Protein AF-A0A0M3IWT2-F1 (afdb_monomer_lite)

Structure (mmCIF, N/CA/C/O backbone):
data_AF-A0A0M3IWT2-F1
#
_entry.id   AF-A0A0M3IWT2-F1
#
loop_
_atom_site.group_PDB
_atom_site.id
_atom_site.type_symbol
_atom_site.label_atom_id
_atom_site.label_alt_id
_atom_site.label_comp_id
_atom_site.label_asym_id
_atom_site.label_entity_id
_atom_site.label_seq_id
_atom_site.pdbx_PDB_ins_code
_atom_site.Cartn_x
_atom_site.Cartn_y
_atom_site.Cartn_z
_atom_site.occupancy
_atom_site.B_iso_or_equiv
_atom_site.auth_seq_id
_atom_site.auth_comp_id
_atom_site.auth_asym_id
_atom_site.auth_atom_id
_atom_site.pdbx_PDB_model_num
ATOM 1 N N . LEU A 1 1 ? 0.152 -11.158 -8.102 1.00 47.16 1 LEU A N 1
ATOM 2 C CA . LEU A 1 1 ? 0.682 -10.073 -8.960 1.00 47.16 1 LEU A CA 1
ATOM 3 C C . LEU A 1 1 ? 0.338 -10.279 -10.432 1.00 47.16 1 LEU A C 1
ATOM 5 O O . LEU A 1 1 ? -0.332 -9.421 -10.981 1.00 47.16 1 LEU A O 1
ATOM 9 N N . GLN A 1 2 ? 0.685 -11.423 -11.029 1.00 37.41 2 GLN A N 1
ATOM 10 C CA . GLN A 1 2 ? 0.565 -11.727 -12.470 1.00 37.41 2 GLN A CA 1
ATOM 11 C C . GLN A 1 2 ? -0.779 -11.379 -13.157 1.00 37.41 2 GLN A C 1
ATOM 13 O O . GLN A 1 2 ? -0.785 -10.866 -14.267 1.00 37.41 2 GLN A O 1
ATOM 18 N N . VAL A 1 3 ? -1.929 -11.586 -12.502 1.00 42.41 3 VAL A N 1
ATOM 19 C CA . VAL A 1 3 ? -3.259 -11.254 -13.075 1.00 42.41 3 VAL A CA 1
ATOM 20 C C . VAL A 1 3 ? -3.677 -9.800 -12.788 1.00 42.41 3 VAL A C 1
ATOM 22 O O . VAL A 1 3 ? -4.516 -9.226 -13.480 1.00 42.41 3 VAL A O 1
ATOM 25 N N . THR A 1 4 ? -3.099 -9.179 -11.758 1.00 44.97 4 THR A N 1
ATOM 26 C CA . THR A 1 4 ? -3.479 -7.839 -11.284 1.00 44.97 4 THR A CA 1
ATOM 27 C C . THR A 1 4 ? -2.626 -6.728 -11.876 1.00 44.97 4 THR A C 1
ATOM 29 O O . THR A 1 4 ? -3.151 -5.642 -12.097 1.00 44.97 4 THR A O 1
ATOM 32 N N . CYS A 1 5 ? -1.365 -7.027 -12.173 1.00 50.66 5 CYS A N 1
ATOM 33 C CA . CYS A 1 5 ? -0.375 -6.127 -12.750 1.00 50.66 5 CYS A CA 1
ATOM 34 C C . CYS A 1 5 ? -0.256 -6.316 -14.270 1.00 50.66 5 CYS A C 1
ATOM 36 O O . CYS A 1 5 ? 0.832 -6.187 -14.803 1.00 50.66 5 CYS A O 1
ATOM 38 N N . ARG A 1 6 ? -1.357 -6.620 -14.978 1.00 49.66 6 ARG A N 1
ATOM 39 C CA . ARG A 1 6 ? -1.413 -6.604 -16.459 1.00 49.66 6 ARG A CA 1
ATOM 40 C C . ARG A 1 6 ? -1.258 -5.187 -17.051 1.00 49.66 6 ARG A C 1
ATOM 42 O O . ARG A 1 6 ? -1.689 -4.942 -18.172 1.00 49.66 6 ARG A O 1
ATOM 49 N N . GLU A 1 7 ? -0.722 -4.243 -16.284 1.00 57.38 7 GLU A N 1
ATOM 50 C CA . GLU A 1 7 ? -0.252 -2.980 -16.834 1.00 57.38 7 GLU A CA 1
ATOM 51 C C . GLU A 1 7 ? 1.090 -3.260 -17.497 1.00 57.38 7 GLU A C 1
ATOM 53 O O . GLU A 1 7 ? 1.950 -3.918 -16.917 1.00 57.38 7 GLU A O 1
ATOM 58 N N . ILE A 1 8 ? 1.213 -2.828 -18.747 1.00 55.28 8 ILE A N 1
ATOM 59 C CA . ILE A 1 8 ? 2.458 -2.923 -19.496 1.00 55.28 8 ILE A CA 1
ATOM 60 C C . ILE A 1 8 ? 3.369 -1.856 -18.892 1.00 55.28 8 ILE A C 1
ATOM 62 O O . ILE A 1 8 ? 3.127 -0.664 -19.085 1.00 55.28 8 ILE A O 1
ATOM 66 N N . PHE A 1 9 ? 4.351 -2.278 -18.102 1.00 60.66 9 PHE A N 1
ATOM 67 C CA . PHE A 1 9 ? 5.442 -1.399 -17.698 1.00 60.66 9 PHE A CA 1
ATOM 68 C C . PHE A 1 9 ? 6.354 -1.204 -18.907 1.00 60.66 9 PHE A C 1
ATOM 70 O O . PHE A 1 9 ? 6.547 -2.140 -19.683 1.00 60.66 9 PHE A O 1
ATOM 77 N N . ILE A 1 10 ? 6.858 0.014 -19.110 1.00 57.75 10 ILE A N 1
ATOM 78 C CA . ILE A 1 10 ? 7.756 0.295 -20.238 1.00 57.75 10 ILE A CA 1
ATOM 79 C C . ILE A 1 10 ? 9.098 -0.411 -19.998 1.00 57.75 10 ILE A C 1
ATOM 81 O O . ILE A 1 10 ? 9.688 -0.938 -20.940 1.00 57.75 10 ILE A O 1
ATOM 85 N N . ASP A 1 11 ? 9.527 -0.488 -18.735 1.00 66.12 11 ASP A N 1
ATOM 86 C CA . ASP A 1 11 ? 10.686 -1.248 -18.281 1.00 66.12 11 ASP A CA 1
ATOM 87 C C . ASP A 1 11 ? 10.609 -1.619 -16.777 1.00 66.12 11 ASP A C 1
ATOM 89 O O . ASP A 1 11 ? 9.649 -1.317 -16.057 1.00 66.12 11 ASP A O 1
ATOM 93 N N . ASN A 1 12 ? 11.656 -2.295 -16.293 1.00 68.19 12 ASN A N 1
ATOM 94 C CA . ASN A 1 12 ? 11.817 -2.679 -14.889 1.00 68.19 12 ASN A CA 1
ATOM 95 C C . ASN A 1 12 ? 11.870 -1.480 -13.930 1.00 68.19 12 ASN A C 1
ATOM 97 O O . ASN A 1 12 ? 11.463 -1.606 -12.769 1.00 68.19 12 ASN A O 1
ATOM 101 N N . ASP A 1 13 ? 12.375 -0.332 -14.383 1.00 71.50 13 ASP A N 1
ATOM 102 C CA . ASP A 1 13 ? 12.503 0.858 -13.549 1.00 71.50 13 ASP A CA 1
ATOM 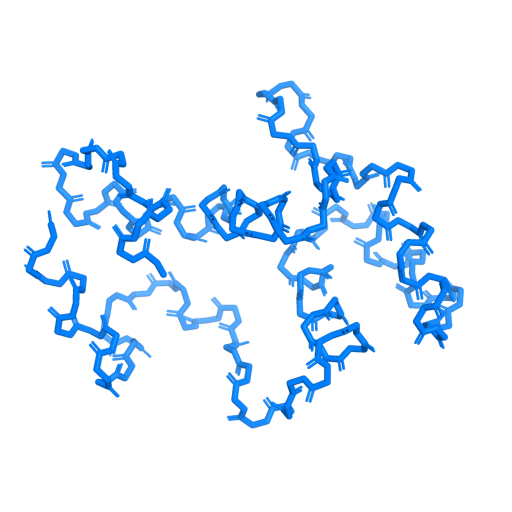103 C C . ASP A 1 13 ? 11.129 1.474 -13.285 1.00 71.50 13 ASP A C 1
ATOM 105 O O . ASP A 1 13 ? 10.843 1.832 -12.141 1.00 71.50 13 ASP A O 1
ATOM 109 N N . ASP A 1 14 ? 10.232 1.476 -14.273 1.00 70.31 14 ASP A N 1
ATOM 110 C CA . ASP A 1 14 ? 8.828 1.866 -14.108 1.00 70.31 14 ASP A CA 1
ATOM 111 C C . ASP A 1 14 ? 8.081 0.947 -13.132 1.00 70.31 14 ASP A C 1
ATOM 113 O O . ASP A 1 14 ? 7.315 1.406 -12.270 1.00 70.31 14 ASP A O 1
ATOM 117 N N . PHE A 1 15 ? 8.327 -0.364 -13.209 1.00 73.56 15 PHE A N 1
ATOM 118 C CA . PHE A 1 15 ? 7.749 -1.323 -12.270 1.00 73.56 15 PHE A CA 1
ATOM 119 C C . PHE A 1 15 ? 8.206 -1.042 -10.836 1.00 73.56 15 PHE A C 1
ATOM 121 O O . PHE A 1 15 ? 7.373 -0.869 -9.933 1.00 73.56 15 PHE A O 1
ATOM 128 N N . LEU A 1 16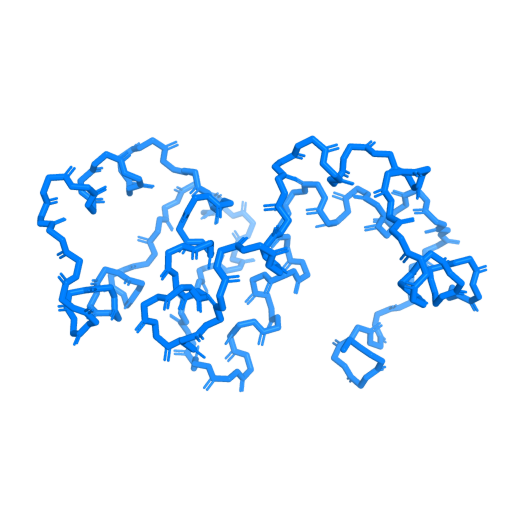 ? 9.521 -0.947 -10.625 1.00 74.44 16 LEU A N 1
ATOM 129 C CA . LEU A 1 16 ? 10.121 -0.657 -9.324 1.00 74.44 16 LEU A CA 1
ATOM 130 C C . LEU A 1 16 ? 9.681 0.704 -8.796 1.00 74.44 16 LEU A C 1
ATOM 132 O O . LEU A 1 16 ? 9.334 0.823 -7.621 1.00 74.44 16 LEU A O 1
ATOM 136 N N . TYR A 1 17 ? 9.632 1.718 -9.655 1.00 77.00 17 TYR A N 1
ATOM 137 C CA . TYR A 1 17 ? 9.112 3.034 -9.323 1.00 77.00 17 TYR A CA 1
ATOM 138 C C . TYR A 1 17 ? 7.671 2.927 -8.815 1.00 77.00 17 TYR A C 1
ATOM 140 O O . TYR A 1 17 ? 7.345 3.458 -7.750 1.00 77.00 17 TYR A O 1
ATOM 148 N N . SER A 1 18 ? 6.815 2.169 -9.499 1.00 77.75 18 SER A N 1
ATOM 149 C CA . SER A 1 18 ? 5.422 1.991 -9.087 1.00 77.75 18 SER A CA 1
ATOM 150 C C . SER A 1 18 ? 5.264 1.242 -7.752 1.00 77.75 18 SER A C 1
ATOM 152 O O . SER A 1 18 ? 4.339 1.540 -6.984 1.00 77.75 18 SER A O 1
ATOM 154 N N . LEU A 1 19 ? 6.170 0.300 -7.449 1.00 79.31 19 LEU A N 1
ATOM 155 C CA . LEU A 1 19 ? 6.230 -0.399 -6.164 1.00 79.31 19 LEU A CA 1
ATOM 156 C C . LEU A 1 19 ? 6.725 0.517 -5.042 1.00 79.31 19 LEU A C 1
ATOM 158 O O . LEU A 1 19 ? 6.101 0.546 -3.982 1.00 79.31 19 LEU A O 1
ATOM 162 N N . ARG A 1 20 ? 7.782 1.305 -5.280 1.00 78.81 20 ARG A N 1
ATOM 163 C CA . ARG A 1 20 ? 8.322 2.296 -4.326 1.00 78.81 20 ARG A CA 1
ATOM 164 C C . ARG A 1 20 ? 7.284 3.331 -3.909 1.00 78.81 20 ARG A C 1
ATOM 166 O O . ARG A 1 20 ? 7.273 3.764 -2.763 1.00 78.81 20 ARG A O 1
ATOM 173 N N . HIS A 1 21 ? 6.396 3.705 -4.825 1.00 78.88 21 HIS A N 1
ATOM 174 C CA . HIS A 1 21 ? 5.302 4.641 -4.555 1.00 78.88 21 HIS A CA 1
ATOM 175 C C . HIS A 1 21 ? 4.003 3.927 -4.136 1.00 78.88 21 HIS A C 1
ATOM 177 O O . HIS A 1 21 ? 2.957 4.556 -3.947 1.00 78.88 21 HIS A O 1
ATOM 183 N N . GLY A 1 22 ? 4.040 2.598 -4.010 1.00 81.44 22 GLY A N 1
ATOM 184 C CA . GLY A 1 22 ? 2.953 1.776 -3.490 1.00 81.44 22 GLY A CA 1
ATOM 185 C C . GLY A 1 22 ? 1.688 1.750 -4.336 1.00 81.44 22 GLY A C 1
ATOM 186 O O . GLY A 1 22 ? 0.661 1.272 -3.859 1.00 81.44 22 GLY A O 1
ATOM 187 N N . TYR A 1 23 ? 1.705 2.282 -5.559 1.00 82.06 23 TYR A N 1
ATOM 188 C CA . TYR A 1 23 ? 0.509 2.391 -6.397 1.00 82.06 23 TYR A CA 1
ATOM 189 C C . TYR A 1 23 ? -0.046 1.002 -6.738 1.00 82.06 23 TYR A C 1
ATOM 191 O O . TYR A 1 23 ? -1.207 0.687 -6.464 1.00 82.06 23 TYR A O 1
ATOM 199 N N . HIS A 1 24 ? 0.826 0.125 -7.236 1.00 79.94 24 HIS A N 1
ATOM 200 C CA . HIS A 1 24 ? 0.469 -1.246 -7.590 1.00 79.94 24 HIS A CA 1
ATOM 201 C C . HIS A 1 24 ? 0.085 -2.096 -6.380 1.00 79.94 24 HIS A C 1
ATOM 203 O O . HIS A 1 24 ? -0.888 -2.851 -6.434 1.00 79.94 24 HIS A O 1
ATOM 209 N N . LEU A 1 25 ? 0.802 -1.946 -5.266 1.00 85.31 25 LEU A N 1
ATOM 210 C CA . LEU A 1 25 ? 0.500 -2.674 -4.033 1.00 85.31 25 LEU A CA 1
ATOM 211 C C . LEU A 1 25 ? -0.884 -2.291 -3.490 1.00 85.31 25 LEU A C 1
ATOM 213 O O . LEU A 1 25 ? -1.686 -3.168 -3.168 1.00 85.31 25 LEU A O 1
ATOM 217 N N . ARG A 1 26 ? -1.223 -0.997 -3.497 1.00 85.81 26 ARG A N 1
ATOM 218 C CA . ARG A 1 26 ? -2.559 -0.512 -3.124 1.00 85.81 26 ARG A CA 1
ATOM 219 C C . ARG A 1 26 ? -3.649 -1.006 -4.075 1.00 85.81 26 ARG A C 1
ATOM 221 O O . ARG A 1 26 ? -4.702 -1.427 -3.604 1.00 85.81 26 ARG A O 1
ATOM 228 N N . LYS A 1 27 ? -3.396 -1.053 -5.391 1.00 85.00 27 LYS A N 1
ATOM 229 C CA . LYS A 1 27 ? -4.318 -1.669 -6.370 1.00 85.00 27 LYS A CA 1
ATOM 230 C C . LYS A 1 27 ? -4.598 -3.136 -6.064 1.00 85.00 27 LYS A C 1
ATOM 232 O O . LYS A 1 27 ? -5.748 -3.563 -6.142 1.00 85.00 27 LYS A O 1
ATOM 237 N N . ILE A 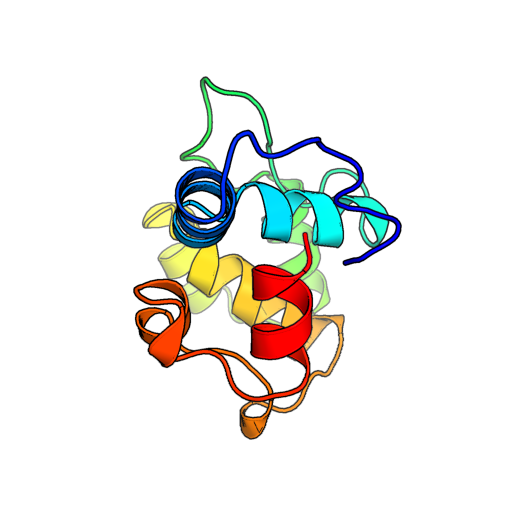1 28 ? -3.571 -3.904 -5.698 1.00 85.31 28 ILE A N 1
ATOM 238 C CA . ILE A 1 28 ? -3.730 -5.312 -5.313 1.00 85.31 28 ILE A CA 1
ATOM 239 C C . ILE A 1 28 ? -4.625 -5.428 -4.082 1.00 85.31 28 ILE A C 1
ATOM 241 O O . ILE A 1 28 ? -5.571 -6.214 -4.107 1.00 85.31 28 ILE A O 1
ATOM 245 N N . ILE A 1 29 ? -4.379 -4.621 -3.045 1.00 87.44 29 ILE A N 1
ATOM 246 C CA . ILE A 1 29 ? -5.241 -4.622 -1.859 1.00 87.44 29 ILE A CA 1
ATOM 247 C C . ILE A 1 29 ? -6.672 -4.223 -2.224 1.00 87.44 29 ILE A C 1
ATOM 249 O O . ILE A 1 29 ? -7.596 -4.901 -1.789 1.00 87.44 29 ILE A O 1
ATOM 253 N N . ASN A 1 30 ? -6.874 -3.215 -3.076 1.00 86.88 30 ASN A N 1
ATOM 254 C CA . ASN A 1 30 ? -8.207 -2.780 -3.502 1.00 86.88 30 ASN A CA 1
ATOM 255 C C . ASN A 1 30 ? -9.004 -3.855 -4.250 1.00 86.88 30 ASN A C 1
ATOM 257 O O . ASN A 1 30 ? -10.229 -3.857 -4.178 1.00 86.88 30 ASN A O 1
ATOM 261 N N . L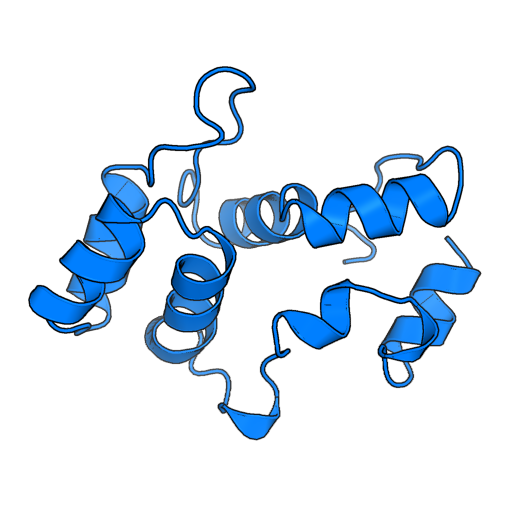YS A 1 31 ? -8.340 -4.793 -4.937 1.00 86.56 31 LYS A N 1
ATOM 262 C CA . LYS A 1 31 ? -9.032 -5.943 -5.542 1.00 86.56 31 LYS A CA 1
ATOM 263 C C . LYS A 1 31 ? -9.559 -6.938 -4.510 1.00 86.56 31 LYS A C 1
ATOM 265 O O . LYS A 1 31 ? -10.519 -7.643 -4.795 1.00 86.56 31 LYS A O 1
ATOM 270 N N . ILE A 1 32 ? -8.925 -7.014 -3.342 1.00 88.19 32 ILE A N 1
ATOM 271 C CA . ILE A 1 32 ? -9.311 -7.924 -2.256 1.00 88.19 32 ILE A CA 1
ATOM 272 C C . ILE A 1 32 ? -10.288 -7.226 -1.299 1.00 88.19 32 ILE A C 1
ATOM 274 O O . ILE A 1 32 ? -11.257 -7.824 -0.841 1.00 88.19 32 ILE A O 1
ATOM 278 N N . ILE A 1 33 ? -10.036 -5.951 -0.999 1.00 85.69 33 ILE A N 1
ATOM 279 C CA . ILE A 1 33 ? -10.845 -5.089 -0.140 1.00 85.69 33 ILE A CA 1
ATOM 280 C C . ILE A 1 33 ? -11.215 -3.843 -0.957 1.00 85.69 33 ILE A C 1
ATOM 282 O O . ILE A 1 33 ? -10.415 -2.908 -1.027 1.00 85.69 33 ILE A O 1
ATOM 286 N N . PRO A 1 34 ? -12.410 -3.805 -1.571 1.00 84.56 34 PRO A N 1
ATOM 287 C CA . PRO A 1 34 ? -12.824 -2.696 -2.425 1.00 84.56 34 PRO A CA 1
ATOM 288 C C . PRO A 1 34 ? -12.713 -1.331 -1.740 1.00 84.56 34 PRO A C 1
ATOM 290 O O . PRO A 1 34 ? -13.175 -1.140 -0.609 1.00 84.56 34 PRO A O 1
ATOM 293 N N . ASP A 1 35 ? -12.114 -0.375 -2.454 1.00 78.88 35 ASP A N 1
ATOM 294 C CA . ASP A 1 35 ? -11.867 1.005 -2.016 1.00 78.88 35 ASP A CA 1
ATOM 295 C C . ASP A 1 35 ? -11.090 1.119 -0.689 1.00 78.88 35 ASP A C 1
ATOM 297 O O . ASP A 1 35 ? -11.322 2.032 0.112 1.00 78.88 35 ASP A O 1
ATOM 301 N N . CYS A 1 36 ? -10.187 0.173 -0.416 1.00 84.06 36 CYS A N 1
ATOM 302 C CA . CYS A 1 36 ? -9.335 0.227 0.767 1.00 84.06 36 CYS A CA 1
ATOM 303 C C . CYS A 1 36 ? -8.364 1.412 0.722 1.00 84.06 36 CYS A C 1
ATOM 305 O O . CYS A 1 36 ? -8.164 2.048 1.747 1.00 84.06 36 CYS A O 1
ATOM 307 N N . PHE A 1 37 ? -7.817 1.743 -0.444 1.00 83.00 37 PHE A N 1
ATOM 308 C CA . PHE A 1 37 ? -6.905 2.857 -0.703 1.00 83.00 37 PHE A CA 1
ATOM 309 C C . PHE A 1 37 ? -7.458 3.797 -1.781 1.00 83.00 37 PHE A C 1
ATOM 311 O O . PHE A 1 37 ? -8.121 3.344 -2.714 1.00 83.00 37 PHE A O 1
ATOM 318 N N . ASP A 1 38 ? -7.151 5.094 -1.675 1.00 78.56 38 ASP A N 1
ATOM 319 C CA . ASP A 1 38 ? -7.424 6.078 -2.726 1.00 78.56 38 ASP A CA 1
ATOM 320 C C . ASP A 1 38 ? -6.307 5.967 -3.766 1.00 78.56 38 ASP A C 1
ATOM 322 O O . ASP A 1 38 ? -5.121 5.949 -3.417 1.00 78.56 38 ASP A O 1
ATOM 326 N N . LEU A 1 39 ? -6.690 5.838 -5.032 1.00 77.50 39 LEU A N 1
ATOM 327 C CA . LEU A 1 39 ? -5.765 5.751 -6.163 1.00 77.50 39 LEU A CA 1
ATOM 328 C C . LEU A 1 39 ? -5.785 7.029 -7.012 1.00 77.50 39 LEU A C 1
ATOM 330 O O . LEU A 1 39 ? -5.132 7.066 -8.054 1.00 77.50 39 LEU A O 1
ATOM 334 N N . SER A 1 40 ? -6.540 8.056 -6.601 1.00 74.31 40 SER A N 1
ATOM 335 C CA . SER A 1 40 ? -6.605 9.319 -7.328 1.00 74.31 40 SER A CA 1
ATOM 336 C C . SER A 1 40 ? -5.258 10.064 -7.279 1.00 74.31 40 SER A C 1
ATOM 338 O O . SER A 1 40 ? -4.638 10.155 -6.212 1.00 74.31 40 SER A O 1
ATOM 340 N N . PRO A 1 41 ? -4.804 10.642 -8.410 1.00 63.44 41 PRO A N 1
ATOM 341 C CA . PRO A 1 41 ? -3.546 11.393 -8.493 1.00 63.44 41 PRO A CA 1
ATOM 342 C C . PRO A 1 41 ? -3.450 12.559 -7.505 1.00 63.44 41 PRO A C 1
ATOM 344 O O . PRO A 1 41 ? -2.379 12.870 -6.994 1.00 63.44 41 PRO A O 1
ATOM 347 N N . GLU A 1 42 ? -4.588 13.172 -7.189 1.00 59.22 42 GLU A N 1
ATOM 348 C CA . GLU A 1 42 ? -4.686 14.345 -6.318 1.00 59.22 42 GLU A CA 1
ATOM 349 C C . GLU A 1 42 ? -4.609 13.996 -4.822 1.00 59.22 42 GLU A C 1
ATOM 351 O O . GLU A 1 42 ? -4.407 14.877 -3.985 1.00 59.22 42 GLU A O 1
ATOM 356 N N . ARG A 1 43 ? -4.774 12.715 -4.459 1.00 55.31 43 ARG A N 1
ATOM 357 C CA . ARG A 1 43 ? -4.847 12.253 -3.063 1.00 55.31 43 ARG A CA 1
ATOM 358 C C . ARG A 1 43 ? -3.971 11.043 -2.781 1.00 55.31 43 ARG A C 1
ATOM 360 O O . ARG A 1 43 ? -4.297 10.241 -1.911 1.00 55.31 43 ARG A O 1
ATOM 367 N N . PHE A 1 44 ? -2.778 10.994 -3.374 1.00 53.97 44 PHE A N 1
ATOM 368 C CA . PHE A 1 44 ? -1.701 10.069 -2.973 1.00 53.97 44 PHE A CA 1
ATOM 369 C C . PHE A 1 44 ? -1.301 10.142 -1.482 1.00 53.97 44 PHE A C 1
ATOM 371 O O . PHE A 1 44 ? -0.475 9.360 -1.027 1.00 53.97 44 PHE A O 1
ATOM 378 N N . LYS A 1 45 ? -1.909 11.072 -0.750 1.00 50.53 45 LYS A N 1
ATOM 379 C CA . LYS A 1 45 ? -1.594 11.540 0.584 1.00 50.53 45 LYS A CA 1
ATOM 380 C C . LYS A 1 45 ? -2.643 11.131 1.633 1.00 50.53 45 LYS A C 1
ATOM 382 O O . LYS A 1 45 ? -2.307 10.683 2.715 1.00 50.53 45 LYS A O 1
ATOM 387 N N . ARG A 1 46 ? -3.941 11.101 1.320 1.00 54.09 46 ARG A N 1
ATOM 388 C CA . ARG A 1 46 ? -4.957 10.802 2.350 1.00 54.09 46 ARG A CA 1
ATOM 389 C C . ARG A 1 46 ? -5.320 9.323 2.388 1.00 54.09 46 ARG A C 1
ATOM 391 O O . ARG A 1 46 ? -5.878 8.810 1.422 1.00 54.09 46 ARG A O 1
ATOM 398 N N . ALA A 1 47 ? -5.121 8.663 3.531 1.00 55.91 47 ALA A N 1
ATOM 399 C CA . ALA A 1 47 ? -5.723 7.352 3.770 1.00 55.91 47 ALA A CA 1
ATOM 400 C C . ALA A 1 47 ? -7.259 7.482 3.711 1.00 55.91 47 ALA A C 1
ATOM 402 O O . ALA A 1 47 ? -7.832 8.278 4.470 1.00 55.91 47 ALA A O 1
ATOM 403 N N . PRO A 1 48 ? -7.969 6.747 2.835 1.00 64.12 48 PRO A N 1
ATOM 404 C CA . PRO A 1 48 ? -9.421 6.787 2.814 1.00 64.12 48 PRO A CA 1
ATOM 405 C C . PRO A 1 48 ? -10.036 6.515 4.185 1.00 64.12 48 PRO A C 1
ATOM 407 O O . PRO A 1 48 ? -9.578 5.668 4.955 1.00 64.12 48 PRO A O 1
ATOM 410 N N . ARG A 1 49 ? -11.205 7.117 4.439 1.00 67.38 49 ARG A N 1
ATOM 411 C CA . ARG A 1 49 ? -12.066 6.750 5.582 1.00 67.38 49 ARG A CA 1
ATOM 412 C C . ARG A 1 49 ? -12.306 5.232 5.669 1.00 67.38 49 ARG A C 1
ATOM 414 O O . ARG A 1 49 ? -12.525 4.716 6.761 1.00 67.38 49 ARG A O 1
ATOM 421 N N . LYS A 1 50 ? -12.261 4.516 4.537 1.00 75.88 50 LYS A N 1
ATOM 422 C CA . LYS A 1 50 ? -12.376 3.054 4.473 1.00 75.88 50 LYS A CA 1
ATOM 423 C C . LYS A 1 50 ? -11.141 2.320 5.008 1.00 75.88 50 LYS A C 1
ATOM 425 O O . LYS A 1 50 ? -11.339 1.368 5.754 1.00 75.88 50 LYS A O 1
ATOM 430 N N . THR A 1 51 ? -9.910 2.768 4.740 1.00 79.06 51 THR A N 1
ATOM 431 C CA . THR A 1 51 ? -8.688 2.175 5.328 1.00 79.06 51 THR A CA 1
ATOM 432 C C . THR A 1 51 ? -8.759 2.207 6.846 1.00 79.06 51 THR A C 1
ATOM 434 O O . THR A 1 51 ? -8.550 1.192 7.505 1.00 79.06 51 THR A O 1
ATOM 437 N N . ARG A 1 52 ? -9.158 3.362 7.399 1.00 80.12 52 ARG A N 1
ATOM 438 C CA . ARG A 1 52 ? -9.341 3.542 8.843 1.00 80.12 52 ARG A CA 1
ATOM 439 C C . ARG A 1 52 ? -10.326 2.527 9.415 1.00 80.12 52 ARG A C 1
ATOM 441 O O . ARG A 1 52 ? -10.002 1.854 10.384 1.00 80.12 52 ARG A O 1
ATOM 448 N N . LYS A 1 53 ? -11.500 2.376 8.793 1.00 83.44 53 LYS A N 1
ATOM 449 C CA . LYS A 1 53 ? -12.506 1.390 9.222 1.00 83.44 53 LYS A CA 1
ATOM 450 C C . LYS A 1 53 ? -11.982 -0.046 9.145 1.00 83.44 53 LYS A C 1
ATOM 452 O O . LYS A 1 53 ? -12.243 -0.832 10.047 1.00 83.44 53 LYS A O 1
ATOM 457 N N . VAL A 1 54 ? -11.232 -0.389 8.094 1.00 83.88 54 VAL A N 1
ATOM 458 C CA . VAL A 1 54 ? -10.624 -1.723 7.944 1.00 83.88 54 VAL A CA 1
ATOM 459 C C . VAL A 1 54 ? -9.645 -2.006 9.085 1.00 83.88 54 VAL A C 1
ATOM 461 O O . VAL A 1 54 ? -9.719 -3.075 9.685 1.00 83.88 54 VAL A O 1
ATOM 464 N N . LEU A 1 55 ? -8.774 -1.051 9.418 1.00 82.38 55 LEU A N 1
ATOM 465 C CA . LEU A 1 55 ? -7.806 -1.183 10.511 1.00 82.38 55 LEU A CA 1
ATOM 466 C C . LEU A 1 55 ? -8.482 -1.224 11.893 1.00 82.38 55 LEU A C 1
ATOM 468 O O . LEU A 1 55 ? -8.108 -2.050 12.724 1.00 82.38 55 LEU A O 1
ATOM 472 N N . GLN A 1 56 ? -9.517 -0.406 12.113 1.00 85.31 56 GLN A N 1
ATOM 473 C CA . GLN A 1 56 ? -10.331 -0.426 13.337 1.00 85.31 56 GLN A CA 1
ATOM 474 C C . GLN A 1 56 ? -10.984 -1.794 13.546 1.00 85.31 56 GLN A C 1
ATOM 476 O O . GLN A 1 56 ? -10.853 -2.388 14.614 1.00 85.31 56 GLN A O 1
ATOM 481 N N . ASN A 1 57 ? -11.618 -2.336 12.504 1.00 86.38 57 ASN A N 1
ATOM 482 C CA . ASN A 1 57 ? -12.250 -3.656 12.553 1.00 86.38 57 ASN A CA 1
ATOM 483 C C . ASN A 1 57 ? -11.236 -4.790 12.758 1.00 86.38 57 ASN A C 1
ATOM 485 O O . ASN A 1 57 ? -11.600 -5.856 13.243 1.00 86.38 57 ASN A O 1
ATOM 489 N N . ALA A 1 58 ? -9.971 -4.567 12.397 1.00 83.69 58 ALA A N 1
ATOM 490 C CA . ALA A 1 58 ? -8.882 -5.510 12.622 1.00 83.69 58 ALA A CA 1
ATOM 491 C C . ALA A 1 58 ? -8.230 -5.365 14.017 1.00 83.69 58 ALA A C 1
ATOM 493 O O . ALA A 1 58 ? -7.227 -6.020 14.302 1.00 83.69 58 ALA A O 1
ATOM 494 N N . GLY A 1 59 ? -8.783 -4.509 14.887 1.00 83.44 59 GLY A N 1
ATOM 495 C CA . GLY A 1 59 ? -8.336 -4.328 16.269 1.00 83.44 59 GLY A CA 1
ATOM 496 C C . GLY A 1 59 ? -7.052 -3.509 16.423 1.00 83.44 59 GLY A C 1
ATOM 497 O O . GLY A 1 59 ? -6.400 -3.585 17.467 1.00 83.44 59 GLY A O 1
ATOM 498 N N . VAL A 1 60 ? -6.653 -2.736 15.406 1.00 83.81 60 VAL A N 1
ATOM 499 C CA . VAL A 1 60 ? -5.479 -1.855 15.510 1.00 83.81 60 VAL A CA 1
ATOM 500 C C . VAL A 1 60 ? -5.781 -0.719 16.488 1.0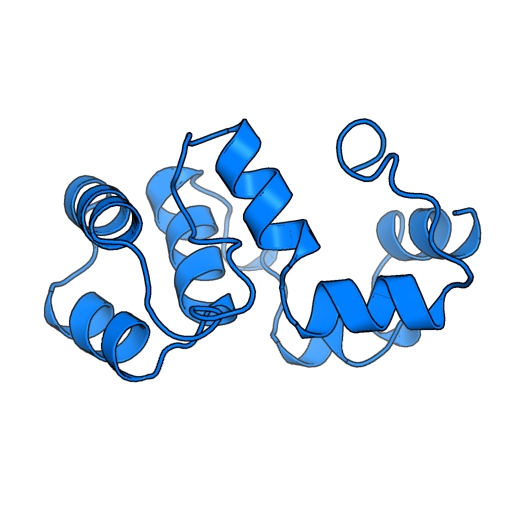0 83.81 60 VAL A C 1
ATOM 502 O O . VAL A 1 60 ? -6.853 -0.117 16.451 1.00 83.81 60 VAL A O 1
ATOM 505 N N . ARG A 1 61 ? -4.836 -0.413 17.388 1.00 83.56 61 ARG A N 1
ATOM 506 C CA . ARG A 1 61 ? -5.002 0.662 18.381 1.00 83.56 61 ARG A CA 1
ATOM 507 C C . ARG A 1 61 ? -5.160 2.017 17.693 1.00 83.56 61 ARG A C 1
ATOM 509 O O . ARG A 1 61 ? -4.436 2.318 16.746 1.00 83.56 61 ARG A O 1
ATOM 516 N N . GLN A 1 62 ? -6.045 2.853 18.232 1.00 79.25 62 GLN A N 1
ATOM 517 C CA . GLN A 1 62 ? -6.337 4.193 17.711 1.00 79.25 62 GLN A CA 1
ATOM 518 C C . GLN A 1 62 ? -5.077 5.060 17.561 1.00 79.25 62 GLN A C 1
ATOM 520 O O . GLN A 1 62 ? -4.885 5.648 16.507 1.00 79.25 62 GLN A O 1
ATOM 525 N N . THR A 1 63 ? -4.163 5.021 18.532 1.00 80.62 63 THR A N 1
ATOM 526 C CA . THR A 1 63 ? -2.897 5.775 18.491 1.00 80.62 63 THR A CA 1
ATOM 527 C C . THR A 1 63 ? -1.963 5.356 17.352 1.00 80.62 63 THR A C 1
ATOM 529 O O . THR A 1 63 ? -1.283 6.191 16.764 1.00 80.62 63 THR A O 1
ATOM 532 N N . LEU A 1 64 ? -1.930 4.062 17.009 1.00 75.12 64 LEU A N 1
ATOM 533 C CA . LEU A 1 64 ? -1.187 3.575 15.843 1.00 75.12 64 LEU A CA 1
ATOM 534 C C . LEU A 1 64 ? -1.880 4.034 14.558 1.00 75.12 64 LEU A C 1
ATOM 536 O O . LEU A 1 64 ? -1.219 4.513 13.646 1.00 75.12 64 LEU A O 1
ATOM 540 N N . MET A 1 65 ? -3.209 3.934 14.492 1.00 75.75 65 MET A N 1
ATOM 541 C CA . MET A 1 65 ? -3.960 4.391 13.320 1.00 75.75 65 MET A CA 1
ATOM 542 C C . MET A 1 65 ? -3.807 5.890 13.066 1.00 75.75 65 MET A C 1
ATOM 544 O O . MET A 1 65 ? -3.670 6.269 11.911 1.00 75.75 65 MET A O 1
ATOM 548 N N . GLU A 1 66 ? -3.819 6.725 14.105 1.00 75.06 66 GLU A N 1
ATOM 549 C CA . GLU A 1 66 ? -3.585 8.171 13.996 1.00 75.06 66 GLU A CA 1
ATOM 550 C C . GLU A 1 66 ? -2.209 8.445 13.407 1.00 75.06 66 GLU A C 1
ATOM 552 O O . GLU A 1 66 ? -2.138 9.034 12.336 1.00 75.06 66 GLU A O 1
ATOM 557 N N . LYS A 1 67 ? -1.150 7.868 13.987 1.00 73.12 67 LYS A N 1
ATOM 558 C CA . LYS A 1 67 ? 0.217 8.007 13.476 1.00 73.12 67 LYS A CA 1
ATOM 559 C C . LYS A 1 67 ? 0.333 7.660 11.986 1.00 73.12 67 LYS A C 1
ATOM 561 O O . LYS A 1 67 ? 0.820 8.455 11.198 1.00 73.12 67 LYS A O 1
ATOM 566 N N . TYR A 1 68 ? -0.160 6.494 11.570 1.00 70.19 68 TYR A N 1
ATOM 567 C CA . TYR A 1 68 ? 0.020 6.043 10.183 1.00 70.19 68 TYR A CA 1
ATOM 568 C C . TYR A 1 68 ? -0.922 6.703 9.172 1.00 70.19 68 TYR A C 1
ATOM 570 O O . TYR A 1 68 ? -0.642 6.664 7.974 1.00 70.19 68 TYR A O 1
ATOM 578 N N . ILE A 1 69 ? -2.051 7.262 9.617 1.00 69.62 69 ILE A N 1
ATOM 579 C CA . ILE A 1 69 ? -2.983 7.991 8.747 1.00 69.62 69 ILE A CA 1
ATOM 580 C C . ILE A 1 69 ? -2.581 9.465 8.634 1.00 69.62 69 ILE A C 1
ATOM 582 O O . ILE A 1 69 ? -2.730 10.030 7.554 1.00 69.62 69 ILE A O 1
ATOM 586 N N . GLU A 1 70 ? -2.093 10.074 9.715 1.00 66.69 70 GLU A N 1
ATOM 587 C CA . GLU A 1 70 ? -1.635 11.469 9.743 1.00 66.69 70 GLU A CA 1
ATOM 588 C C . GLU A 1 70 ? -0.305 11.652 9.012 1.00 66.69 70 GLU A C 1
ATOM 590 O O . GLU A 1 70 ? -0.164 12.627 8.280 1.00 66.69 70 GLU A O 1
ATOM 595 N N . ASP A 1 71 ? 0.611 10.682 9.114 1.00 66.69 71 ASP A N 1
ATOM 596 C CA . ASP A 1 71 ? 1.890 10.699 8.387 1.00 66.69 71 ASP A CA 1
ATOM 597 C C . ASP A 1 71 ? 1.745 10.321 6.902 1.00 66.69 71 ASP A C 1
ATOM 599 O O . ASP A 1 71 ? 2.731 10.300 6.167 1.00 66.69 71 ASP A O 1
ATOM 603 N N . GLU A 1 72 ? 0.530 9.988 6.448 1.00 68.31 72 GLU A N 1
ATOM 604 C CA . GLU A 1 72 ? 0.239 9.654 5.046 1.00 68.31 72 GLU A CA 1
ATOM 605 C C . GLU A 1 72 ? 1.090 8.481 4.496 1.00 68.31 72 GLU A C 1
ATOM 607 O O . GLU A 1 72 ? 1.218 8.280 3.285 1.00 68.31 72 GLU A O 1
ATOM 612 N N . ASP A 1 73 ? 1.642 7.653 5.391 1.00 79.38 73 ASP A N 1
ATOM 613 C CA . ASP A 1 73 ? 2.541 6.552 5.054 1.00 79.38 73 ASP A CA 1
ATOM 614 C C . ASP A 1 73 ? 1.757 5.326 4.569 1.00 79.38 73 ASP A C 1
ATOM 616 O O . ASP A 1 73 ? 1.319 4.456 5.335 1.00 79.38 73 ASP A O 1
ATOM 620 N N . TRP A 1 74 ? 1.598 5.247 3.249 1.00 82.31 74 TRP A N 1
ATOM 621 C CA . TRP A 1 74 ? 0.928 4.138 2.581 1.00 82.31 74 TRP A CA 1
ATOM 622 C C . TRP A 1 74 ? 1.560 2.775 2.906 1.00 82.31 74 TRP A C 1
ATOM 624 O O . TRP A 1 74 ? 0.837 1.776 2.958 1.00 82.31 74 TRP A O 1
ATOM 634 N N . ALA A 1 75 ? 2.881 2.709 3.112 1.00 84.44 75 ALA A N 1
ATOM 635 C CA . ALA A 1 75 ? 3.589 1.450 3.305 1.00 84.44 75 ALA A CA 1
ATOM 636 C C . ALA A 1 75 ? 3.263 0.885 4.682 1.00 84.44 75 ALA A C 1
ATOM 638 O O . ALA A 1 75 ? 2.832 -0.264 4.789 1.00 84.44 75 ALA A O 1
ATOM 639 N N . SER A 1 76 ? 3.346 1.714 5.725 1.00 85.06 76 SER A N 1
ATOM 640 C CA . SER A 1 76 ? 2.931 1.311 7.070 1.00 85.06 76 SER A CA 1
ATOM 641 C C . SER A 1 76 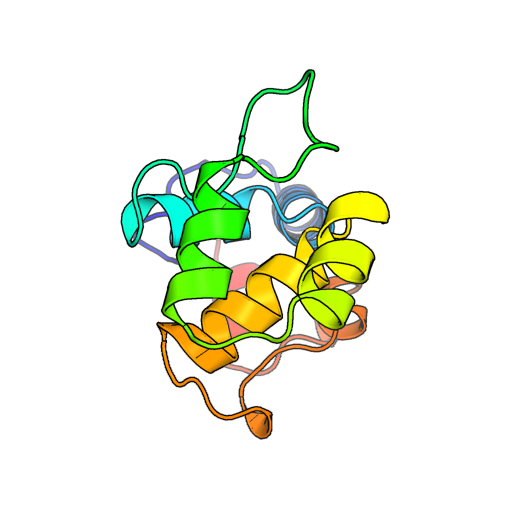? 1.454 0.913 7.130 1.00 85.06 76 SER A C 1
ATOM 643 O O . SER A 1 76 ? 1.116 -0.112 7.729 1.00 85.06 76 SER A O 1
ATOM 645 N N . GLN A 1 77 ? 0.564 1.660 6.465 1.00 85.38 77 GLN A N 1
ATOM 646 C CA . GLN A 1 77 ? -0.857 1.299 6.380 1.00 85.38 77 GLN A CA 1
ATOM 647 C C . GLN A 1 77 ? -1.056 -0.069 5.714 1.00 85.38 77 GLN A C 1
ATOM 649 O O . GLN A 1 77 ? -1.810 -0.905 6.218 1.00 85.38 77 GLN A O 1
ATOM 654 N N . LEU A 1 78 ? -0.362 -0.326 4.603 1.00 88.19 78 LEU A N 1
ATOM 655 C CA . LEU A 1 78 ? -0.438 -1.596 3.889 1.00 88.19 78 LEU A CA 1
ATOM 656 C C . LEU A 1 78 ? 0.090 -2.756 4.739 1.00 88.19 78 LEU A C 1
ATOM 658 O O . LEU A 1 78 ? -0.567 -3.792 4.824 1.00 88.19 78 LEU A O 1
ATOM 662 N N . LEU A 1 79 ? 1.221 -2.572 5.422 1.00 88.19 79 LEU A N 1
ATOM 663 C CA . LEU A 1 79 ? 1.804 -3.578 6.312 1.00 88.19 79 LEU A CA 1
ATOM 664 C C . LEU A 1 79 ? 0.871 -3.923 7.478 1.00 88.19 79 LEU A C 1
ATOM 666 O O . LEU A 1 79 ? 0.724 -5.098 7.820 1.00 88.19 79 LEU A O 1
ATOM 670 N N . LEU A 1 80 ? 0.185 -2.930 8.050 1.00 87.75 80 LEU A N 1
ATOM 671 C CA . LEU A 1 80 ? -0.822 -3.164 9.083 1.00 87.75 80 LEU A CA 1
ATOM 672 C C . LEU A 1 80 ? -2.023 -3.952 8.563 1.00 87.75 80 LEU A C 1
ATOM 674 O O . LEU A 1 80 ? -2.492 -4.853 9.255 1.00 87.75 80 LEU A O 1
ATOM 678 N N . ILE A 1 81 ? -2.506 -3.662 7.353 1.00 88.50 81 ILE A N 1
ATOM 679 C CA . ILE A 1 81 ? -3.578 -4.449 6.727 1.00 88.50 81 ILE A CA 1
ATOM 680 C C . ILE A 1 81 ? -3.096 -5.888 6.506 1.00 88.50 81 ILE A C 1
ATOM 682 O O . ILE A 1 81 ? -3.784 -6.836 6.881 1.00 88.50 81 ILE A O 1
ATOM 686 N N . CYS A 1 82 ? -1.898 -6.074 5.954 1.00 89.56 82 CYS A N 1
ATOM 687 C CA . CYS A 1 82 ? -1.305 -7.395 5.761 1.00 89.56 82 CYS A CA 1
ATOM 688 C C . CYS A 1 82 ? -1.202 -8.188 7.062 1.00 89.56 82 CYS A C 1
ATOM 690 O O . CYS A 1 82 ? -1.604 -9.352 7.106 1.00 89.56 82 CYS A O 1
ATOM 692 N N . TRP A 1 83 ? -0.736 -7.555 8.132 1.00 88.12 83 TRP A N 1
ATOM 693 C CA . TRP A 1 83 ? -0.590 -8.218 9.417 1.00 88.12 83 TRP A CA 1
ATOM 694 C C . TRP A 1 83 ? -1.939 -8.494 10.094 1.00 88.12 83 TRP A C 1
ATOM 696 O O . TRP A 1 83 ? -2.220 -9.630 10.467 1.00 88.12 83 TRP A O 1
ATOM 706 N N . HIS A 1 84 ? -2.791 -7.481 10.247 1.00 86.62 84 HIS A N 1
ATOM 707 C CA . HIS A 1 84 ? -3.995 -7.587 11.071 1.00 86.62 84 HIS A CA 1
ATOM 708 C C . HIS A 1 84 ? -5.210 -8.125 10.318 1.00 86.62 84 HIS A C 1
ATOM 710 O O . HIS A 1 84 ? -6.016 -8.842 10.903 1.00 86.62 84 HIS A O 1
ATOM 716 N N . ARG A 1 85 ? -5.359 -7.797 9.029 1.00 87.31 85 ARG A N 1
ATOM 717 C CA . ARG A 1 85 ? -6.535 -8.183 8.235 1.00 87.31 85 ARG A CA 1
ATOM 718 C C . ARG A 1 85 ? -6.322 -9.453 7.419 1.00 87.31 85 ARG A C 1
ATOM 720 O O . ARG A 1 85 ? -7.288 -10.190 7.213 1.00 87.31 85 ARG A O 1
ATOM 727 N N . PHE A 1 86 ? -5.100 -9.689 6.944 1.00 87.69 86 PHE A N 1
ATOM 728 C CA . PHE A 1 86 ? -4.740 -10.893 6.183 1.00 87.69 86 PHE A CA 1
ATOM 729 C C . PHE A 1 86 ? -3.951 -11.921 7.002 1.00 87.69 86 PHE A C 1
ATOM 731 O O . PHE A 1 86 ? -3.642 -12.988 6.479 1.00 87.69 86 PHE A O 1
ATOM 738 N N . HIS A 1 87 ? -3.645 -11.627 8.271 1.00 88.56 87 HIS A N 1
ATOM 739 C CA . HIS A 1 87 ? -2.906 -12.517 9.173 1.00 88.56 87 HIS A CA 1
ATOM 740 C C . HIS A 1 87 ? -1.561 -12.990 8.604 1.00 88.56 87 HIS A C 1
ATOM 742 O O . HIS A 1 87 ? -1.096 -14.090 8.902 1.00 88.56 87 HIS A O 1
ATOM 748 N N . ILE A 1 88 ? -0.913 -12.150 7.790 1.00 87.50 88 ILE A N 1
ATOM 749 C CA . ILE A 1 88 ? 0.406 -12.452 7.242 1.00 87.50 88 ILE A CA 1
ATOM 750 C C . ILE A 1 88 ? 1.437 -12.315 8.374 1.00 87.50 88 ILE A C 1
ATOM 752 O O . ILE A 1 88 ? 1.511 -11.259 9.011 1.00 87.50 88 ILE A O 1
ATOM 756 N N . PRO A 1 89 ? 2.249 -13.355 8.646 1.00 87.06 89 PRO A N 1
ATOM 757 C CA . PRO A 1 89 ? 3.286 -13.285 9.667 1.00 87.06 89 PRO A CA 1
ATOM 758 C C . PRO A 1 89 ? 4.313 -12.195 9.358 1.00 87.06 89 PRO A C 1
ATOM 760 O O . PRO A 1 89 ? 4.751 -12.064 8.217 1.00 87.06 89 PRO A O 1
ATOM 763 N N . LYS A 1 90 ? 4.777 -11.477 10.389 1.00 83.06 90 LYS A N 1
ATOM 764 C CA . LYS A 1 90 ? 5.746 -10.375 10.237 1.00 83.06 90 LYS A CA 1
ATOM 765 C C . LYS A 1 90 ? 7.004 -10.745 9.450 1.00 83.06 90 LYS A C 1
ATOM 767 O O . LYS A 1 90 ? 7.457 -9.942 8.653 1.00 83.06 90 LYS A O 1
ATOM 772 N N . HIS A 1 91 ? 7.537 -11.954 9.632 1.00 83.81 91 HIS A N 1
ATOM 773 C CA . HIS A 1 91 ? 8.743 -12.411 8.926 1.00 83.81 91 HIS A CA 1
ATOM 774 C C . HIS A 1 91 ? 8.546 -12.592 7.409 1.00 83.81 91 HIS A C 1
ATOM 776 O O . HIS A 1 91 ? 9.517 -12.815 6.697 1.00 83.81 91 HIS A O 1
ATOM 782 N N . ARG A 1 92 ? 7.299 -12.546 6.918 1.00 83.81 92 ARG A N 1
ATOM 783 C CA . ARG A 1 92 ? 6.959 -12.584 5.486 1.00 83.81 92 ARG A CA 1
ATOM 784 C C . ARG A 1 92 ? 6.608 -11.212 4.919 1.00 83.81 92 ARG A C 1
ATOM 786 O O . ARG A 1 92 ? 6.334 -11.110 3.727 1.00 83.81 92 ARG A O 1
ATOM 793 N N . LEU A 1 93 ? 6.534 -10.189 5.765 1.00 85.50 93 LEU A N 1
ATOM 794 C CA . LEU A 1 93 ? 6.291 -8.826 5.324 1.00 85.50 93 LEU A CA 1
ATOM 795 C C . LEU A 1 93 ? 7.602 -8.212 4.841 1.00 85.50 93 LEU A C 1
ATOM 797 O O . LEU A 1 93 ? 8.653 -8.450 5.430 1.00 85.50 93 LEU A O 1
ATOM 801 N N . PHE A 1 94 ? 7.513 -7.410 3.785 1.00 83.56 94 PHE A N 1
ATOM 802 C CA . PHE A 1 94 ? 8.648 -6.636 3.303 1.00 83.56 94 PHE A CA 1
ATOM 803 C C . PHE A 1 94 ? 8.961 -5.487 4.269 1.00 83.56 94 PHE A C 1
ATOM 805 O O . PHE A 1 94 ? 8.082 -4.964 4.961 1.00 83.56 94 PHE A O 1
ATOM 812 N N . GLN A 1 95 ? 10.216 -5.065 4.280 1.00 82.56 95 GLN A N 1
ATOM 813 C CA . GLN A 1 95 ? 10.648 -3.794 4.840 1.00 82.56 95 GLN A CA 1
ATOM 814 C C . GLN A 1 95 ? 10.630 -2.726 3.751 1.00 82.56 95 GLN A C 1
ATOM 816 O O . GLN A 1 95 ? 10.837 -3.021 2.578 1.00 82.56 95 GLN A O 1
ATOM 821 N N . MET A 1 96 ? 10.440 -1.457 4.116 1.00 76.06 96 MET A N 1
ATOM 822 C CA . MET A 1 96 ? 10.423 -0.370 3.126 1.00 76.06 96 MET A CA 1
ATOM 823 C C . MET A 1 96 ? 11.712 -0.321 2.284 1.00 76.06 96 MET A C 1
ATOM 825 O O . MET A 1 96 ? 11.668 -0.018 1.093 1.00 76.06 96 MET A O 1
ATOM 829 N N . GLY A 1 97 ? 12.848 -0.694 2.885 1.00 77.19 97 GLY A N 1
ATOM 830 C CA . GLY A 1 97 ? 14.126 -0.836 2.188 1.00 77.19 97 GLY A CA 1
ATOM 831 C C . GLY A 1 97 ? 14.107 -1.877 1.065 1.00 77.19 97 GLY A C 1
ATOM 832 O O . GLY A 1 97 ? 14.791 -1.693 0.060 1.00 77.19 97 GLY A O 1
ATOM 833 N N . ASP A 1 98 ? 13.278 -2.916 1.169 1.00 79.06 98 ASP A N 1
ATOM 834 C CA . ASP A 1 98 ? 13.186 -3.979 0.164 1.00 79.06 98 ASP A CA 1
ATOM 835 C C . ASP A 1 98 ? 12.625 -3.456 -1.161 1.00 79.06 98 ASP A C 1
ATOM 837 O O . ASP A 1 98 ? 12.992 -3.930 -2.229 1.00 79.06 98 ASP A O 1
ATOM 841 N N . LEU A 1 99 ? 11.788 -2.417 -1.115 1.00 78.81 99 LEU A N 1
ATOM 842 C CA . LEU A 1 99 ? 11.210 -1.811 -2.313 1.00 78.81 99 LEU A CA 1
ATOM 843 C C . LEU A 1 99 ? 12.186 -0.872 -3.037 1.00 78.81 99 LEU A C 1
ATOM 845 O O . LEU A 1 99 ? 11.920 -0.452 -4.162 1.00 78.81 99 LEU A O 1
ATOM 849 N N . LEU A 1 100 ? 13.320 -0.524 -2.418 1.00 75.00 100 LEU A N 1
ATOM 850 C CA . LEU A 1 100 ? 14.252 0.454 -2.975 1.00 75.00 100 LEU A CA 1
ATOM 851 C C . LEU A 1 100 ? 15.081 -0.091 -4.128 1.00 75.00 100 LEU A C 1
ATOM 853 O O . LEU A 1 100 ? 15.458 0.691 -4.987 1.00 75.00 100 LEU A O 1
ATOM 857 N N . LYS A 1 101 ? 15.398 -1.381 -4.190 1.00 75.94 101 LYS A N 1
ATOM 858 C CA . LYS A 1 101 ? 16.220 -1.935 -5.274 1.00 75.94 101 LYS A CA 1
ATOM 859 C C . LYS A 1 101 ? 15.727 -3.315 -5.654 1.00 75.94 101 LYS A C 1
ATOM 861 O O . LYS A 1 101 ? 15.360 -4.092 -4.781 1.00 75.94 101 LYS A O 1
ATOM 866 N N . LEU A 1 102 ? 15.809 -3.644 -6.943 1.00 71.06 102 LEU A N 1
ATOM 867 C CA . LEU A 1 102 ? 15.498 -4.986 -7.443 1.00 71.06 102 LEU A CA 1
ATOM 868 C C . LEU A 1 102 ? 16.305 -6.076 -6.724 1.00 71.06 102 LEU A C 1
ATOM 870 O O . LEU A 1 102 ? 15.819 -7.175 -6.483 1.00 71.06 102 LEU A O 1
ATOM 874 N N . GLU A 1 103 ? 17.546 -5.752 -6.370 1.00 78.31 103 GLU A N 1
ATOM 875 C CA . GLU A 1 103 ? 18.484 -6.629 -5.667 1.00 78.31 103 GLU A CA 1
ATOM 876 C C . GLU A 1 103 ? 17.966 -7.106 -4.311 1.00 78.31 103 GLU A C 1
ATOM 878 O O . GLU A 1 103 ? 18.327 -8.204 -3.895 1.00 78.31 103 GLU A O 1
ATOM 883 N N . ASN A 1 104 ? 17.105 -6.316 -3.666 1.00 79.69 104 ASN A N 1
ATOM 884 C CA . ASN A 1 104 ? 16.568 -6.609 -2.342 1.00 79.69 104 ASN A CA 1
ATOM 885 C C . ASN A 1 104 ? 15.386 -7.591 -2.393 1.00 79.69 104 ASN A C 1
ATOM 887 O O . ASN A 1 104 ? 14.967 -8.108 -1.359 1.00 79.69 104 ASN A O 1
ATOM 891 N N . PHE A 1 105 ? 14.834 -7.865 -3.579 1.00 72.69 105 PHE A N 1
ATOM 892 C CA . PHE A 1 105 ? 13.784 -8.864 -3.733 1.00 72.69 105 PHE A CA 1
ATOM 893 C C . PHE A 1 105 ? 14.396 -10.268 -3.733 1.00 72.69 105 PHE A C 1
ATOM 895 O O . PHE A 1 105 ? 15.305 -10.565 -4.506 1.00 72.69 105 PHE A O 1
ATOM 902 N N . ASN A 1 106 ? 13.860 -11.153 -2.893 1.00 70.75 106 ASN A N 1
ATOM 903 C CA . ASN A 1 106 ? 14.210 -12.573 -2.905 1.00 70.75 106 ASN A CA 1
ATOM 904 C C . ASN A 1 106 ? 13.483 -13.313 -4.038 1.00 70.75 106 ASN A C 1
ATOM 906 O O . ASN A 1 106 ? 12.393 -12.917 -4.466 1.00 70.75 106 ASN A O 1
ATOM 910 N N . ASP A 1 107 ? 14.040 -14.434 -4.492 1.00 62.09 107 ASP A N 1
ATOM 911 C CA . ASP A 1 107 ? 13.304 -15.352 -5.361 1.00 62.09 107 ASP A CA 1
ATOM 912 C C . ASP A 1 107 ? 12.099 -15.970 -4.623 1.00 62.09 107 ASP A C 1
ATOM 914 O O . ASP A 1 107 ? 12.165 -16.204 -3.412 1.00 62.09 107 ASP A O 1
ATOM 918 N N . PRO A 1 108 ? 10.964 -16.203 -5.313 1.00 60.56 108 PRO A N 1
ATOM 919 C CA . PRO A 1 108 ? 10.760 -16.117 -6.767 1.00 60.56 108 PRO A CA 1
ATOM 920 C C . PRO A 1 108 ? 10.369 -14.720 -7.284 1.00 60.56 108 PRO A C 1
ATOM 922 O O . PRO A 1 108 ? 10.126 -14.545 -8.477 1.00 60.56 108 PRO A O 1
ATOM 925 N N . TYR A 1 109 ? 10.262 -13.718 -6.408 1.00 65.38 109 TYR A N 1
ATOM 926 C CA . TYR A 1 109 ? 9.770 -12.392 -6.786 1.00 65.38 109 TYR A CA 1
ATOM 927 C C . TYR A 1 109 ? 10.732 -11.674 -7.725 1.00 65.38 109 TYR A C 1
ATOM 929 O O . TYR A 1 109 ? 10.289 -11.064 -8.690 1.00 65.38 109 TYR A O 1
ATOM 937 N N . LYS A 1 110 ? 12.041 -11.796 -7.492 1.00 70.94 110 LYS A N 1
ATOM 938 C CA . LYS A 1 110 ? 13.062 -11.202 -8.362 1.00 70.94 110 LYS A CA 1
ATOM 939 C C . LYS A 1 110 ? 12.981 -11.739 -9.791 1.00 70.94 110 LYS A C 1
ATOM 941 O O . LYS A 1 110 ? 12.911 -10.955 -10.733 1.00 70.94 110 LYS A O 1
ATOM 946 N N . SER A 1 111 ? 12.908 -13.063 -9.934 1.00 68.56 111 SER A N 1
ATOM 947 C CA . SER A 1 111 ? 12.719 -13.733 -11.226 1.00 68.56 111 SER A CA 1
ATOM 948 C C . SER A 1 111 ? 11.447 -13.276 -11.948 1.00 68.56 111 SER A C 1
ATOM 950 O O . SER A 1 111 ? 11.473 -13.063 -13.155 1.00 68.56 111 SER A O 1
ATOM 952 N N . PHE A 1 112 ? 10.350 -13.073 -11.213 1.00 64.62 112 PHE A N 1
ATOM 953 C CA . PHE A 1 112 ? 9.102 -12.566 -11.785 1.00 64.62 112 PHE A CA 1
ATOM 954 C C . PHE A 1 112 ? 9.246 -11.148 -12.349 1.00 64.62 112 PHE A C 1
ATOM 956 O O . PHE A 1 112 ? 8.724 -10.881 -13.423 1.00 64.62 112 PHE A O 1
ATOM 963 N N . ILE A 1 113 ? 9.951 -10.262 -11.639 1.00 66.44 113 ILE A N 1
ATOM 964 C CA . ILE A 1 113 ? 10.132 -8.864 -12.050 1.00 66.44 113 ILE A CA 1
ATOM 965 C C . ILE A 1 113 ? 11.020 -8.776 -13.291 1.00 66.44 113 ILE A C 1
ATOM 967 O O . ILE A 1 113 ? 10.680 -8.078 -14.228 1.00 66.44 113 ILE A O 1
ATOM 971 N N . ILE A 1 114 ? 12.120 -9.533 -13.335 1.00 68.31 114 ILE A N 1
ATOM 972 C CA . ILE A 1 114 ? 13.048 -9.529 -14.480 1.00 68.31 114 ILE A CA 1
ATOM 973 C C . ILE A 1 114 ? 12.369 -9.996 -15.782 1.00 68.31 114 ILE A C 1
ATOM 975 O O . ILE A 1 114 ? 12.799 -9.615 -16.868 1.00 68.31 114 ILE A O 1
ATOM 979 N N . GLN A 1 115 ? 11.351 -10.855 -15.680 1.00 62.72 115 GLN A N 1
ATOM 980 C CA . GLN A 1 115 ? 10.642 -11.437 -16.823 1.00 62.72 115 GLN A CA 1
ATOM 981 C C . GLN A 1 115 ? 9.432 -10.618 -17.302 1.00 62.72 115 GLN A C 1
ATOM 983 O O . GLN A 1 115 ? 8.863 -10.967 -18.339 1.00 62.72 115 GLN A O 1
ATOM 988 N N . SER A 1 116 ? 9.001 -9.608 -16.539 1.00 55.66 116 SER A N 1
ATOM 989 C CA . SER A 1 116 ? 7.864 -8.729 -16.860 1.00 55.66 116 SER A CA 1
ATOM 990 C C . SER A 1 116 ? 8.296 -7.464 -17.580 1.00 55.66 116 SER A C 1
ATOM 992 O O . SER A 1 116 ? 7.511 -7.035 -18.452 1.00 55.66 116 SER A O 1
#

Secondary structure (DSSP, 8-state):
-TTT--S--SSHHHHHHHHHTTHHHHHHHHHHSTTSS---GGGSSPPPHHHHHHHHHTT--HHHHHHHHHTT-HHHHHHHHHHHTS---GGGSPPGGGGG-GGGPPTTHHHHHHT-

Organism: Ascaris lumbricoides (NCBI:txid6252)

pLDDT: mean 74.73, std 11.9, range [37.41, 89.56]

Radius of gyration: 14.35 Å; chains: 1; bounding box: 31×30×39 Å

Foldseek 3Di:
DVVQPPPDQPALVSVLVCVLLCLSVVSVVCVVPPPQADNDPVPSQAGDPNLLVLLVVLVNDPVLSCVCRVRSPPLSSSVSCCCRVVVPDPVPRDDSVLSVDLVSDDPPVSVVSNVD

InterPro domains:
  IPR036872 CH domain superfamily [G3DSA:1.10.418.10] (2-109)
  IPR036872 CH domain superfamily [SSF47576] (11-68)

Sequence (116 aa):
LQVTCREIFIDNDDFLYSLRHGYHLRKIINKIIPDCFDLSPERFKRAPRKTRKVLQNAGVRQTLMEKYIEDEDWASQLLLICWHRFHIPKHRLFQMGDLLKLENFNDPYKSFIIQS